Protein AF-A0A645HCH0-F1 (afdb_monomer_lite)

Organism: NCBI:txid1076179

Foldseek 3Di:
DAFPDDDPPDTDDDPDDPCPPPDDDDDDDDPDDDDDDPVCVVVVHDADDPGPDD

Radius of gyration: 20.7 Å; chains: 1; bounding box: 45×22×49 Å

Structure (mmCIF, N/CA/C/O backbone):
data_AF-A0A645HCH0-F1
#
_entry.id   AF-A0A645HCH0-F1
#
loop_
_atom_site.group_PDB
_atom_site.id
_atom_site.type_symbol
_atom_site.label_atom_id
_atom_site.label_alt_id
_atom_site.label_comp_id
_atom_site.label_asym_id
_atom_site.label_entity_id
_atom_site.label_seq_id
_atom_site.pdbx_PDB_ins_code
_atom_site.Cartn_x
_atom_site.Cartn_y
_atom_site.Cartn_z
_atom_site.occupancy
_atom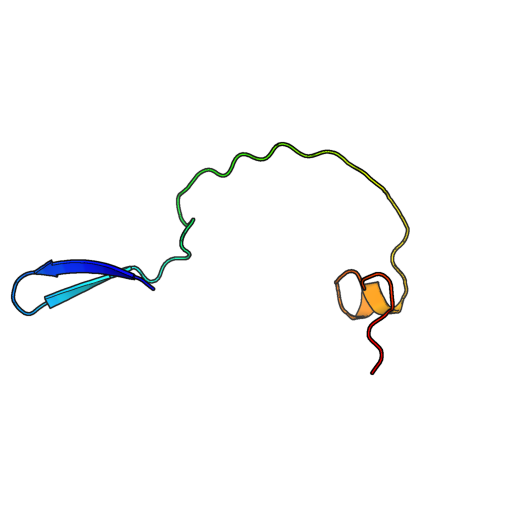_site.B_iso_or_equiv
_atom_site.auth_seq_id
_atom_site.auth_comp_id
_atom_site.auth_asym_id
_atom_site.auth_atom_id
_atom_site.pdbx_PDB_model_num
ATOM 1 N N . MET A 1 1 ? -2.532 -0.876 15.262 1.00 80.88 1 MET A N 1
ATOM 2 C CA . MET A 1 1 ? -3.478 -1.047 16.379 1.00 80.88 1 MET A CA 1
ATOM 3 C C . MET A 1 1 ? -3.858 0.320 16.919 1.00 80.88 1 MET A C 1
ATOM 5 O O . MET A 1 1 ? -2.966 1.082 17.273 1.00 80.88 1 MET A O 1
ATOM 9 N N . THR A 1 2 ? -5.148 0.629 16.964 1.00 91.75 2 THR A N 1
ATOM 10 C CA . THR A 1 2 ? -5.717 1.878 17.489 1.00 91.75 2 THR A CA 1
ATOM 11 C C . THR A 1 2 ? -6.895 1.567 18.418 1.00 91.75 2 THR A C 1
ATOM 13 O O . THR A 1 2 ? -7.487 0.492 18.344 1.00 91.75 2 THR A O 1
ATOM 16 N N . VAL A 1 3 ? -7.235 2.482 19.330 1.00 93.69 3 VAL A N 1
ATOM 17 C CA . VAL A 1 3 ? -8.470 2.374 20.127 1.00 93.69 3 VAL A CA 1
ATOM 18 C C . VAL A 1 3 ? -9.610 2.987 19.324 1.00 93.69 3 VAL A C 1
ATOM 20 O O . VAL A 1 3 ? -9.511 4.134 18.896 1.00 93.69 3 VAL A O 1
ATOM 23 N N . LYS A 1 4 ? -10.684 2.225 19.125 1.00 92.62 4 LYS A N 1
ATOM 24 C CA . LYS A 1 4 ? -11.867 2.658 18.378 1.00 92.62 4 LYS A CA 1
ATOM 25 C C . LYS A 1 4 ? -12.949 3.233 19.291 1.00 92.62 4 LYS A C 1
ATOM 27 O O . LYS A 1 4 ? -13.603 4.197 18.909 1.00 92.62 4 LYS A O 1
ATOM 32 N N . ALA A 1 5 ? -13.128 2.658 20.483 1.00 94.94 5 ALA A N 1
ATOM 33 C CA . ALA A 1 5 ? -14.096 3.120 21.479 1.00 94.94 5 ALA A CA 1
ATOM 34 C C . ALA A 1 5 ? -13.727 2.653 22.898 1.00 94.94 5 ALA A C 1
ATOM 36 O O . ALA A 1 5 ? -12.992 1.678 23.066 1.00 94.94 5 ALA A O 1
ATOM 37 N N . VAL A 1 6 ? -14.274 3.330 23.910 1.00 96.00 6 VAL A N 1
ATOM 38 C CA . VAL A 1 6 ? -14.266 2.895 25.316 1.00 96.00 6 VAL A CA 1
ATOM 39 C C . VAL A 1 6 ? -15.714 2.861 25.795 1.00 96.00 6 VAL A C 1
ATOM 41 O O . VAL A 1 6 ? -16.422 3.861 25.691 1.00 96.00 6 VAL A O 1
ATOM 44 N N . GLU A 1 7 ? -16.155 1.710 26.291 1.00 96.12 7 GLU A N 1
ATOM 45 C CA . GLU A 1 7 ? -17.538 1.426 26.670 1.00 96.12 7 GLU A CA 1
ATOM 46 C C . GLU A 1 7 ? -17.584 0.867 28.096 1.00 96.12 7 GLU A C 1
ATOM 48 O O . GLU A 1 7 ? -17.384 -0.328 28.327 1.00 96.12 7 GLU A O 1
ATOM 53 N N . GLY A 1 8 ? -17.839 1.749 29.068 1.00 94.69 8 GLY A N 1
ATOM 54 C CA . GLY A 1 8 ? -17.771 1.399 30.488 1.00 94.69 8 GLY A CA 1
ATOM 55 C C . GLY A 1 8 ? -16.371 0.903 30.852 1.00 94.69 8 GLY A C 1
ATOM 56 O O . GLY A 1 8 ? -15.395 1.626 30.664 1.00 94.69 8 GLY A O 1
ATOM 57 N N . ASP A 1 9 ? -16.288 -0.343 31.314 1.00 96.44 9 ASP A N 1
ATOM 58 C CA . ASP A 1 9 ? -15.026 -0.995 31.681 1.00 96.44 9 ASP A CA 1
ATOM 59 C C . ASP A 1 9 ? -14.330 -1.701 30.497 1.00 96.44 9 ASP A C 1
ATOM 61 O O . ASP A 1 9 ? -13.264 -2.294 30.668 1.00 96.44 9 ASP A O 1
ATOM 65 N N . ASN A 1 10 ? -14.909 -1.655 29.289 1.00 95.38 10 ASN A N 1
ATOM 66 C CA . ASN A 1 10 ? -14.377 -2.321 28.099 1.00 95.38 10 ASN A CA 1
ATOM 67 C C . ASN A 1 10 ? -13.745 -1.336 27.107 1.00 95.38 10 ASN A C 1
ATOM 69 O O . ASN A 1 10 ? -14.206 -0.209 26.933 1.00 95.38 10 ASN A O 1
ATOM 73 N N . VAL A 1 11 ? -12.717 -1.794 26.384 1.00 96.50 11 VAL A N 1
ATOM 74 C CA . VAL A 1 11 ? -12.059 -1.032 25.309 1.00 96.50 11 VAL A CA 1
ATOM 75 C C . VAL A 1 11 ? -12.165 -1.797 23.994 1.00 96.50 11 VAL A C 1
ATOM 77 O O . VAL A 1 11 ? -11.755 -2.953 23.902 1.00 96.50 11 VAL A O 1
ATOM 80 N N . VAL A 1 12 ? -12.674 -1.134 22.956 1.00 96.00 12 VAL A N 1
ATOM 81 C CA . VAL A 1 12 ? -12.737 -1.668 21.592 1.00 96.00 12 VAL A CA 1
ATOM 82 C C . VAL A 1 12 ? -11.462 -1.283 20.854 1.00 96.00 12 VAL A C 1
ATOM 84 O O . VAL A 1 12 ? -11.171 -0.101 20.653 1.00 96.00 12 VAL A O 1
ATOM 87 N N . VAL A 1 13 ? -10.708 -2.291 20.425 1.00 95.69 13 VAL A N 1
ATOM 88 C CA . VAL A 1 13 ? -9.423 -2.127 19.740 1.00 95.69 13 VAL A CA 1
ATOM 89 C C . VAL A 1 13 ? -9.563 -2.501 18.269 1.00 95.69 13 VAL A C 1
ATOM 91 O O . VAL A 1 13 ? -10.099 -3.555 17.937 1.00 95.69 13 VAL A O 1
ATOM 94 N N . ASP A 1 14 ? -9.034 -1.653 17.390 1.00 95.25 14 ASP A N 1
ATOM 95 C CA . ASP A 1 14 ? -8.870 -1.944 15.972 1.00 95.25 14 ASP A CA 1
ATOM 96 C C . ASP A 1 14 ? -7.421 -2.366 15.690 1.00 95.25 14 ASP A C 1
ATOM 98 O O . ASP A 1 14 ? -6.473 -1.594 15.857 1.00 95.25 14 ASP A O 1
ATOM 102 N N . ALA A 1 15 ? -7.236 -3.626 15.298 1.00 94.88 15 ALA A N 1
ATOM 103 C CA . ALA A 1 15 ? -5.932 -4.201 14.974 1.00 94.88 15 ALA A CA 1
ATOM 104 C C . ALA A 1 15 ? -5.633 -4.216 13.466 1.00 94.88 15 ALA A C 1
ATOM 106 O O . ALA A 1 15 ? -4.567 -4.690 13.071 1.00 94.88 15 ALA A O 1
ATOM 107 N N . ASN A 1 16 ? -6.534 -3.703 12.627 1.00 96.25 16 ASN A N 1
ATOM 108 C CA . ASN A 1 16 ? -6.320 -3.673 11.189 1.00 96.25 16 ASN A CA 1
ATOM 109 C C . ASN A 1 16 ? -5.186 -2.711 10.804 1.00 96.25 16 ASN A C 1
ATOM 111 O O . ASN A 1 16 ? -4.807 -1.799 11.551 1.00 96.25 16 ASN A O 1
ATOM 115 N N . PHE A 1 17 ? -4.637 -2.918 9.606 1.00 91.69 17 PHE A N 1
ATOM 116 C CA . PHE A 1 17 ? -3.759 -1.934 8.981 1.00 91.69 17 PHE A CA 1
ATOM 117 C C . PHE A 1 17 ? -4.514 -0.597 8.825 1.00 91.69 17 PHE A C 1
ATOM 119 O O . PHE A 1 17 ? -5.702 -0.633 8.508 1.00 91.69 17 PHE A O 1
ATOM 126 N N . PRO A 1 18 ? -3.876 0.578 8.999 1.00 89.75 18 PRO A N 1
ATOM 127 C CA . PRO A 1 18 ? -4.582 1.867 9.001 1.00 89.75 18 PRO A CA 1
ATOM 128 C C . PRO A 1 18 ? -5.430 2.165 7.755 1.00 89.75 18 PRO A C 1
ATOM 130 O O . PRO A 1 18 ? -6.398 2.914 7.843 1.00 89.75 18 PRO A O 1
ATOM 133 N N . LEU A 1 19 ? -5.076 1.580 6.606 1.00 93.06 19 LEU A N 1
ATOM 134 C CA . LEU A 1 19 ? -5.809 1.731 5.343 1.00 93.06 19 LEU A CA 1
ATOM 135 C C . LEU A 1 19 ? -6.670 0.506 4.984 1.00 93.06 19 LEU A C 1
ATOM 137 O O . LEU A 1 19 ? -7.130 0.385 3.853 1.00 93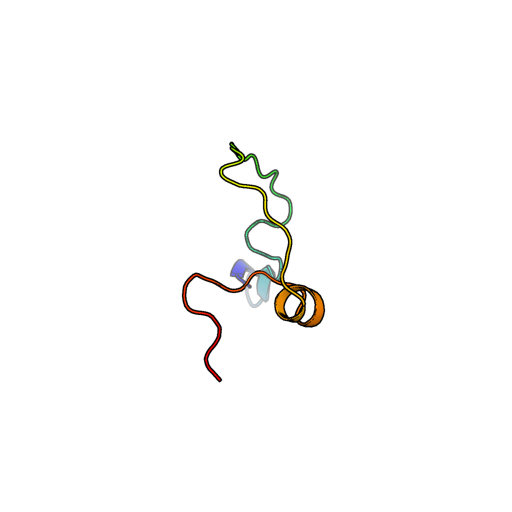.06 19 LEU A O 1
ATOM 141 N N . ALA A 1 20 ? -6.880 -0.431 5.912 1.00 94.56 20 ALA A N 1
ATOM 142 C CA . ALA A 1 20 ? -7.736 -1.586 5.666 1.00 94.56 20 ALA A CA 1
ATOM 143 C C . ALA A 1 20 ? -9.178 -1.145 5.368 1.00 94.56 20 ALA A C 1
ATOM 145 O O . ALA A 1 20 ? -9.758 -0.345 6.101 1.00 94.56 20 ALA A O 1
ATOM 146 N N . GLY A 1 21 ? -9.752 -1.681 4.289 1.00 93.62 21 GLY A N 1
ATOM 147 C CA . GLY A 1 21 ? -11.105 -1.342 3.843 1.00 93.62 21 GLY A CA 1
ATOM 148 C C . GLY A 1 21 ? -11.233 0.015 3.143 1.00 93.62 21 GLY A C 1
ATOM 149 O O . GLY A 1 21 ? -12.357 0.419 2.858 1.00 93.62 21 GLY A O 1
ATOM 150 N N . GLN A 1 22 ? -10.123 0.711 2.869 1.00 95.81 22 GLN A N 1
ATOM 151 C CA . GLN A 1 22 ? -10.128 1.927 2.056 1.00 95.81 22 GLN A CA 1
ATOM 152 C C . GLN A 1 22 ? -9.733 1.625 0.611 1.00 95.81 22 GLN A C 1
ATOM 154 O O . GLN A 1 22 ? -8.751 0.922 0.365 1.00 95.81 22 GLN A O 1
ATOM 159 N N . ASP A 1 23 ? -10.464 2.217 -0.332 1.00 97.00 23 ASP A N 1
ATOM 160 C CA . ASP A 1 23 ? -10.053 2.252 -1.732 1.00 97.00 23 ASP A CA 1
ATOM 161 C C . ASP A 1 23 ? -8.895 3.241 -1.882 1.00 97.00 23 ASP A C 1
ATOM 163 O O . ASP A 1 23 ? -9.011 4.420 -1.539 1.00 97.00 23 ASP A O 1
ATOM 167 N N . LEU A 1 24 ? -7.761 2.764 -2.396 1.00 96.12 24 LEU A N 1
ATOM 168 C CA . LEU A 1 24 ? -6.585 3.596 -2.625 1.00 96.12 24 LEU A CA 1
ATOM 169 C C . LEU A 1 24 ? -6.490 3.950 -4.107 1.00 96.12 24 LEU A C 1
ATOM 171 O O . LEU A 1 24 ? -6.389 3.070 -4.959 1.00 96.12 24 LEU A O 1
ATOM 175 N N . THR A 1 25 ? -6.512 5.246 -4.410 1.00 96.50 25 THR A N 1
ATOM 176 C CA . THR A 1 25 ? -6.326 5.771 -5.768 1.00 96.50 25 THR A CA 1
ATOM 177 C C . THR A 1 25 ? -4.956 6.424 -5.868 1.00 96.50 25 THR A C 1
ATOM 179 O O . THR A 1 25 ? -4.617 7.273 -5.045 1.00 96.50 25 THR A O 1
ATOM 182 N N . PHE A 1 26 ? -4.183 6.042 -6.882 1.00 96.69 26 PHE A N 1
ATOM 183 C CA . PHE A 1 26 ? -2.858 6.593 -7.149 1.00 96.69 26 PHE A CA 1
ATOM 184 C C . PHE A 1 26 ? -2.771 7.069 -8.595 1.00 96.69 26 PHE A C 1
ATOM 186 O O . PHE A 1 26 ? -3.255 6.397 -9.506 1.00 96.69 26 PHE A O 1
ATOM 193 N N . GLU A 1 27 ? -2.110 8.202 -8.796 1.00 97.12 27 GLU A N 1
ATOM 194 C CA . GLU A 1 27 ? -1.607 8.619 -10.101 1.00 97.12 27 GLU A CA 1
ATOM 195 C C . GLU A 1 27 ? -0.174 8.098 -10.237 1.00 97.12 27 GLU A C 1
ATOM 197 O O . GLU A 1 27 ? 0.643 8.286 -9.334 1.00 97.12 27 GLU A O 1
ATOM 202 N N . VAL A 1 28 ? 0.113 7.377 -11.322 1.00 96.56 28 VAL A N 1
ATOM 203 C CA . VAL A 1 28 ? 1.391 6.679 -11.513 1.00 96.56 28 VAL A CA 1
ATOM 204 C C . VAL A 1 28 ? 1.959 7.000 -12.889 1.00 96.56 28 VAL A C 1
ATOM 206 O O . VAL A 1 28 ? 1.242 6.963 -13.888 1.00 96.56 28 VAL A O 1
ATOM 209 N N . GLU A 1 29 ? 3.269 7.236 -12.933 1.00 97.06 29 GLU A N 1
ATOM 210 C CA . GLU A 1 29 ? 4.069 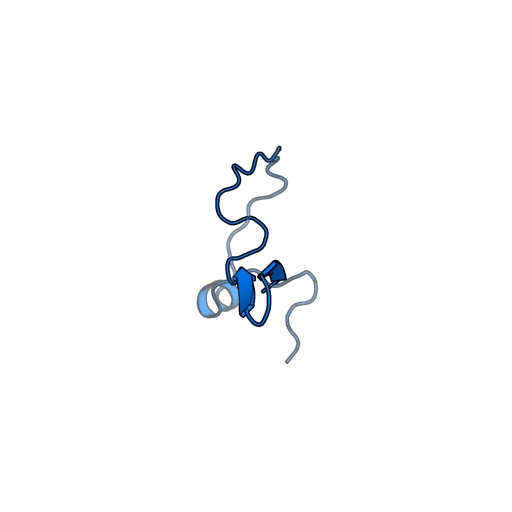7.385 -14.148 1.00 97.06 29 GLU A CA 1
ATOM 211 C C . GLU A 1 29 ? 5.234 6.381 -14.129 1.00 97.06 29 GLU A C 1
ATOM 213 O O . GLU A 1 29 ? 5.847 6.141 -13.086 1.00 97.06 29 GLU A O 1
ATOM 218 N N . ILE A 1 30 ? 5.551 5.783 -15.283 1.00 95.94 30 ILE A N 1
ATOM 219 C CA . ILE A 1 30 ? 6.723 4.909 -15.430 1.00 95.94 30 ILE A CA 1
ATOM 220 C C . ILE A 1 30 ? 7.937 5.774 -15.764 1.00 95.94 30 ILE A C 1
ATOM 222 O O . ILE A 1 30 ? 8.027 6.312 -16.863 1.00 95.94 30 ILE A O 1
ATOM 226 N N . VAL A 1 31 ? 8.888 5.854 -14.833 1.00 95.88 31 VAL A N 1
ATOM 227 C CA . VAL A 1 31 ? 10.099 6.677 -14.993 1.00 95.88 31 VAL A CA 1
ATOM 228 C C . VAL A 1 31 ? 11.235 5.914 -15.688 1.00 95.88 31 VAL A C 1
ATOM 230 O O . VAL A 1 31 ? 11.964 6.492 -16.489 1.00 95.88 31 VAL A O 1
ATOM 233 N N . GLU A 1 32 ? 11.394 4.614 -15.417 1.00 93.25 32 GLU A N 1
ATOM 234 C CA . GLU A 1 32 ? 12.476 3.794 -15.979 1.00 93.25 32 GLU A CA 1
ATOM 235 C C . GLU A 1 32 ? 12.118 2.299 -15.953 1.00 93.25 32 GLU A C 1
ATOM 237 O O . GLU A 1 32 ? 11.368 1.841 -15.088 1.00 93.25 32 GLU A O 1
ATOM 242 N N . ILE A 1 33 ? 12.683 1.525 -16.887 1.00 95.12 33 ILE A N 1
ATOM 243 C CA . ILE A 1 33 ? 12.646 0.059 -16.894 1.00 95.12 33 ILE A CA 1
ATOM 244 C C . ILE A 1 33 ? 14.066 -0.458 -17.132 1.00 95.12 33 ILE A C 1
ATOM 246 O O . ILE A 1 33 ? 14.710 -0.085 -18.112 1.00 95.12 33 ILE A O 1
ATOM 250 N N . ARG A 1 34 ? 14.534 -1.368 -16.274 1.00 94.88 34 ARG A N 1
ATOM 251 C CA . ARG A 1 34 ? 15.829 -2.044 -16.421 1.00 94.88 34 ARG A CA 1
ATOM 252 C C . ARG A 1 34 ? 15.744 -3.515 -16.033 1.00 94.88 34 ARG A C 1
ATOM 254 O O . ARG A 1 34 ? 14.824 -3.928 -15.331 1.00 94.88 34 ARG A O 1
ATOM 261 N N . ALA A 1 35 ? 16.736 -4.294 -16.451 1.00 94.75 35 ALA A N 1
ATOM 262 C CA . ALA A 1 35 ? 16.912 -5.647 -15.939 1.00 94.75 35 ALA A CA 1
ATOM 263 C C . ALA A 1 35 ? 17.354 -5.615 -14.462 1.00 94.75 35 ALA A C 1
ATOM 265 O O . ALA A 1 35 ? 18.157 -4.763 -14.065 1.00 94.75 35 ALA A O 1
ATOM 266 N N . ALA A 1 36 ? 16.830 -6.547 -13.664 1.00 94.06 36 ALA A N 1
ATOM 267 C CA . ALA A 1 36 ? 17.309 -6.797 -12.306 1.00 94.06 36 ALA A CA 1
ATOM 268 C C . ALA A 1 36 ? 18.689 -7.474 -12.342 1.00 94.06 36 ALA A C 1
ATOM 270 O O . ALA A 1 36 ? 18.976 -8.258 -13.253 1.00 94.06 36 ALA A O 1
ATOM 271 N N . SER A 1 37 ? 19.544 -7.181 -11.362 1.00 92.62 37 SER A N 1
ATOM 272 C CA . SER A 1 37 ? 20.803 -7.910 -11.173 1.00 92.62 37 SER A CA 1
ATOM 273 C C . SER A 1 37 ? 20.551 -9.314 -10.597 1.00 92.62 37 SER A C 1
ATOM 275 O O . SER A 1 37 ? 19.463 -9.609 -10.104 1.00 92.62 37 SER A O 1
ATOM 277 N N . ALA A 1 38 ? 21.561 -10.192 -10.628 1.00 94.12 38 ALA A N 1
ATOM 278 C CA . ALA A 1 38 ? 21.452 -11.520 -10.013 1.00 94.12 38 ALA A CA 1
ATOM 279 C C . ALA A 1 38 ? 21.177 -11.449 -8.496 1.00 94.12 38 ALA A C 1
ATOM 281 O O . ALA A 1 38 ? 20.375 -12.223 -7.986 1.00 94.12 38 ALA A O 1
ATOM 282 N N . GLU A 1 39 ? 21.789 -10.485 -7.803 1.00 91.62 39 GLU A N 1
ATOM 283 C CA . GLU A 1 39 ? 21.606 -10.254 -6.364 1.00 91.62 39 GLU A CA 1
ATOM 284 C C . GLU A 1 39 ? 20.186 -9.758 -6.038 1.00 91.62 39 GLU A C 1
ATOM 286 O O . GLU A 1 39 ? 19.546 -10.245 -5.111 1.00 91.62 39 GLU A O 1
ATOM 291 N N . GLU A 1 40 ? 19.646 -8.831 -6.837 1.00 94.44 40 GLU A N 1
ATOM 292 C CA . GLU A 1 40 ? 18.277 -8.328 -6.652 1.00 94.44 40 GLU A CA 1
ATOM 293 C C . GLU A 1 40 ? 17.229 -9.425 -6.874 1.00 94.44 40 GLU A C 1
ATOM 295 O O . GLU A 1 40 ? 16.201 -9.450 -6.195 1.00 94.44 40 GLU A O 1
ATOM 300 N N . LEU A 1 41 ? 17.494 -10.349 -7.804 1.00 94.75 41 LEU A N 1
ATOM 301 C CA . LEU A 1 41 ? 16.662 -11.533 -8.018 1.00 94.75 41 LEU A CA 1
ATOM 302 C C . LEU A 1 41 ? 16.742 -12.510 -6.838 1.00 94.75 41 LEU A C 1
ATOM 304 O O . LEU A 1 41 ? 15.716 -13.073 -6.463 1.00 94.75 41 LEU A O 1
ATOM 308 N N . GLU A 1 42 ? 17.926 -12.702 -6.250 1.00 94.50 42 GLU A N 1
ATOM 309 C CA . GLU A 1 42 ? 18.121 -13.562 -5.076 1.00 94.50 42 GLU A CA 1
ATOM 310 C C . GLU A 1 42 ? 17.422 -12.999 -3.829 1.00 94.50 42 GLU A C 1
ATOM 312 O O . GLU A 1 42 ? 16.762 -13.742 -3.103 1.00 94.50 42 GLU A O 1
ATOM 317 N N . HIS A 1 43 ? 17.506 -11.687 -3.599 1.00 94.94 43 HIS A N 1
ATOM 318 C CA . HIS A 1 43 ? 16.878 -11.040 -2.443 1.00 94.94 43 HIS A CA 1
ATOM 319 C C . HIS A 1 43 ? 15.385 -10.727 -2.641 1.00 94.94 43 HIS A C 1
ATOM 321 O O . HIS A 1 43 ? 14.653 -10.579 -1.662 1.00 94.94 43 HIS A O 1
ATOM 327 N N . GLY A 1 44 ? 14.913 -10.617 -3.887 1.00 94.44 44 GLY A N 1
ATOM 328 C CA . GLY A 1 44 ? 13.509 -10.347 -4.217 1.00 94.44 44 GLY A CA 1
ATOM 329 C C . GLY A 1 44 ? 13.099 -8.870 -4.153 1.00 94.44 44 GLY A C 1
ATOM 330 O O . GLY A 1 44 ? 11.905 -8.568 -4.134 1.00 94.44 44 GLY A O 1
ATOM 331 N N . HIS A 1 45 ? 14.062 -7.946 -4.123 1.00 92.56 45 HIS A N 1
ATOM 332 C CA . HIS A 1 45 ? 13.815 -6.501 -4.110 1.00 92.56 45 HIS A CA 1
ATOM 333 C C . HIS A 1 45 ? 14.963 -5.702 -4.740 1.00 92.56 45 HIS A C 1
ATOM 335 O O . HIS A 1 45 ? 16.106 -6.159 -4.784 1.00 92.56 45 HIS A O 1
ATOM 341 N N . VAL A 1 46 ? 14.642 -4.492 -5.208 1.00 91.94 46 VAL A N 1
ATOM 342 C CA . VAL A 1 46 ? 15.602 -3.545 -5.791 1.00 91.94 46 VAL A CA 1
ATOM 343 C C . VAL A 1 46 ? 16.631 -3.084 -4.759 1.00 91.94 46 VAL A C 1
ATOM 345 O O . VAL A 1 46 ? 16.284 -2.795 -3.615 1.00 91.94 46 VAL A O 1
ATOM 348 N N . HIS A 1 47 ? 17.887 -2.950 -5.175 1.00 89.00 47 HIS A N 1
ATOM 349 C CA . HIS A 1 47 ? 18.933 -2.310 -4.385 1.00 89.00 47 HIS A CA 1
ATOM 350 C C . HIS A 1 47 ? 19.089 -0.852 -4.840 1.00 89.00 47 HIS A C 1
ATOM 352 O O . HIS A 1 47 ? 19.169 -0.556 -6.033 1.00 89.00 47 HIS A O 1
ATOM 358 N N . GLY A 1 48 ? 19.085 0.083 -3.886 1.00 77.06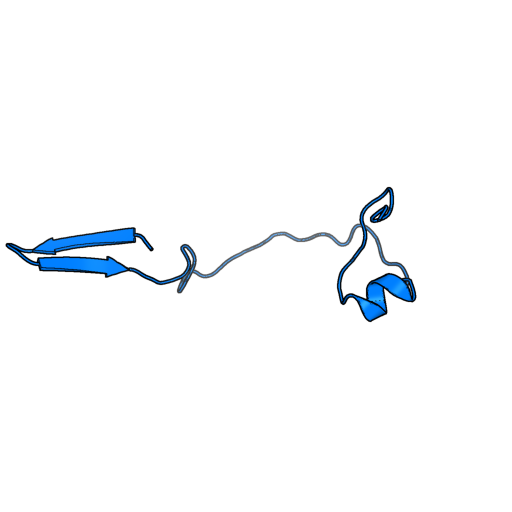 48 GLY A N 1
ATOM 359 C CA . GLY A 1 48 ? 19.200 1.515 -4.174 1.00 77.06 48 GLY A CA 1
ATOM 360 C C . GLY A 1 48 ? 20.554 1.911 -4.779 1.00 77.06 48 GLY A C 1
ATOM 361 O O . GLY A 1 48 ? 21.517 1.139 -4.769 1.00 77.06 48 GLY A O 1
ATOM 362 N N . ALA A 1 49 ? 20.649 3.149 -5.278 1.00 65.62 49 ALA A N 1
ATOM 363 C CA . ALA A 1 49 ? 21.906 3.711 -5.770 1.00 65.62 49 ALA A CA 1
ATOM 364 C C . ALA A 1 49 ? 22.960 3.723 -4.646 1.00 65.62 49 ALA A C 1
ATOM 366 O O . ALA A 1 49 ? 22.844 4.486 -3.689 1.00 65.62 49 ALA A O 1
ATOM 367 N N . GLY A 1 50 ? 23.964 2.851 -4.763 1.00 63.22 50 GLY A N 1
ATOM 368 C CA . GLY A 1 50 ? 25.012 2.651 -3.756 1.00 63.22 50 GLY A CA 1
ATOM 369 C C . GLY A 1 50 ? 25.209 1.198 -3.326 1.00 63.22 50 GLY A C 1
ATOM 370 O O . GLY A 1 50 ? 26.262 0.901 -2.776 1.00 63.22 50 GLY A O 1
ATOM 371 N N . GLY A 1 51 ? 24.262 0.298 -3.628 1.00 56.81 51 GLY A N 1
ATOM 372 C CA . GLY A 1 51 ? 24.337 -1.110 -3.232 1.00 56.81 51 GLY A CA 1
ATOM 373 C C . GLY A 1 51 ? 24.263 -1.297 -1.713 1.00 56.81 51 GLY A C 1
ATOM 374 O O . GLY A 1 51 ? 24.672 -0.440 -0.929 1.00 56.81 51 GLY A O 1
ATOM 375 N N . HIS A 1 52 ? 23.719 -2.422 -1.260 1.00 53.38 52 HIS A N 1
ATOM 376 C CA . HIS A 1 52 ? 23.872 -2.801 0.139 1.00 53.38 52 HIS A CA 1
ATOM 377 C C . HIS A 1 52 ? 25.326 -3.227 0.342 1.00 53.38 52 HIS A C 1
ATOM 379 O O . HIS A 1 52 ? 25.675 -4.381 0.119 1.00 53.38 52 HIS A O 1
ATOM 385 N N . HIS A 1 53 ? 26.186 -2.290 0.743 1.00 49.59 53 HIS A N 1
ATOM 386 C CA . HIS A 1 53 ? 27.442 -2.661 1.376 1.00 49.59 53 HIS A CA 1
ATOM 387 C C . HIS A 1 53 ? 27.101 -3.465 2.633 1.00 49.59 53 HIS A C 1
ATOM 389 O O . HIS A 1 53 ? 26.565 -2.922 3.601 1.00 49.59 53 HIS A O 1
ATOM 395 N N . HIS A 1 54 ? 27.362 -4.764 2.575 1.00 53.69 54 HIS A N 1
ATOM 396 C CA . HIS A 1 54 ? 27.669 -5.553 3.758 1.00 53.69 54 HIS A CA 1
ATOM 397 C C . HIS A 1 54 ? 29.113 -5.270 4.188 1.00 53.69 54 HIS A C 1
ATOM 399 O O . HIS A 1 54 ? 29.977 -5.087 3.296 1.00 53.69 54 HIS A O 1
#

Secondary structure (DSSP, 8-state):
-EEEEEETTEEEEE-S-TTTTPPP----------PPPHHHHHHTSPPPTT----

InterPro domains:
  IPR046357 Peptidyl-prolyl cis-trans isomerase domain superfamily [G3DSA:3.10.50.40] (1-54)

pLDDT: mean 89.83, std 12.23, range [49.59, 97.12]

Sequence (54 aa):
MTVKAVEGDNVVVDANFPLAGQDLTFEVEIVEIRAASAEELEHGHVHGAGGHHH

=== Feature glossary ===
Feature key, reading from the visual/contextual features back to the raw sequence:

Rendered structure images. Structure images are PyMOL renders from six orthogonal camera directions. Cartoon representation draws helices as coils and strands as arrows; sticks shows the backbone as bonds; surface shows the solvent-excluded envelope. Rainbow coloring maps sequence position to hue (blue→red, N→C); chain coloring assigns a distinct color per polypeptide.

Contact-map, Ramachandran, and PAE plots. Three diagnostic plots accompany the record. The Cα contact map visualizes the tertiary structure as a 2D adjacency matrix (8 Å cutoff, sequence-local contacts suppressed). The Ramachandran plot shows the distribution of backbone (φ, ψ) torsions, with points in the α and β basins reflecting secondary structure content. The PAE plot shows AlphaFold's inter-residue confidence as a color matrix.

InterPro / GO / CATH / organism. The annotation block draws on four external resources. InterPro: which protein families and domains the sequence belongs to. GO: standardized terms for what the protein does, what process it participates in, and where in the cell it acts. CATH: which structural fold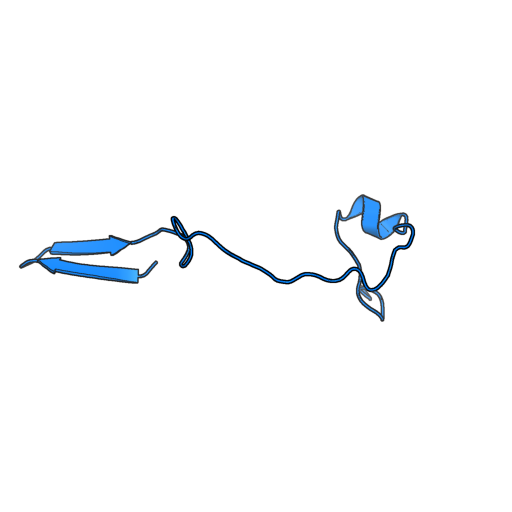 it has in the CATH hierarchy. Organism: the species of origin.

Nearest PDB structures. Structural nearest neighbors (via Foldseek easy-search vs the PDB). Reported per hit: target PDB id, E-value, and alignment TM-score. A TM-score above ~0.5 is the conventional threshold for 'same fold'.

Predicted aligned error. Predicted aligned error is AlphaFold's pairwise confidence. Unlike pLDDT (per-residue), PAE is per-residue-pair and captures whether two parts of the structure are correctly placed relative to each other. Units are ångströms of expected positional error.

Solvent-accessible surface area. SASA measures how much of the protein is reachable 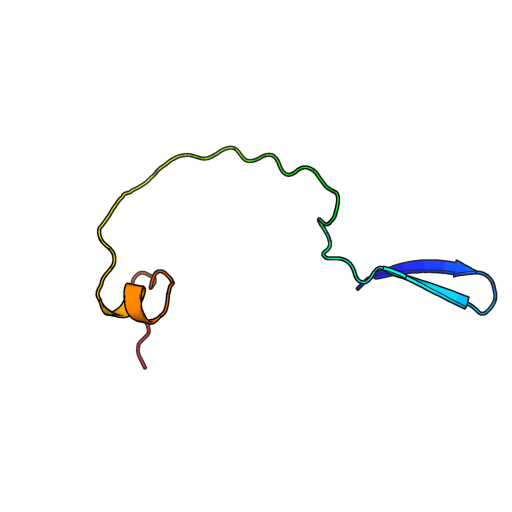by solvent. It is computed by rolling a water-sized probe over the atomic surface and summing the exposed area (Å²). Per-residue SASA distinguishes core (buried, low SASA) from surface (exposed, high SASA) residues; total SASA is a whole-molecule size measure.

B-factor. Crystallographic B-factors measure how much each atom's electron density is smeared out, in Å². They rise in mobile loops and surface residues and fall in the buried interior. In AlphaFold models this column is repurposed to hold pLDDT instead.

pLDDT. For AlphaFold models, the B-factor field carries pLDDT — the model's own estimate of local accuracy on a 0–100 scale. Regions with pLDDT<50 should be treated as essentially unmodeled; they often correspond to intrinsically disordered segments.

Backbone torsions (φ/ψ). φ (phi) and ψ (psi) are the two rotatable backbone dihedrals per residue: φ is the C(i-1)–N–Cα–C torsion, ψ is the N–Cα–C–N(i+1) torsion, both in degrees on (−180°, 180°]. α-helical residues cluster near (−60°, −45°); β-strand residues near (−120°, +130°). A Ramachandran plot is simply a scatter of (φ, ψ) for every residue.

Radius of gyration, Cα contacts, bounding box. Radius of gyration (Rg) is the root-mean-square distance of Cα atoms from their centroid — a single number for overall size and compactness. A globular domain of N residues has Rg ≈ 2.2·N^0.38 Å; an extended or disordered chain has a much larger Rg. The Cα contact count is the number of residue pairs whose Cα atoms are within 8 Å and are more than four positions apart in sequence — a standard proxy for tertiary packing density. The bounding box is the smallest axis-aligned box enclosing all Cα atoms.

Secondary structure (3-state, P-SEA). Three-state secondary structure (P-SEA) collapses the eight DSSP classes into helix (a), strand (b), and coil (c). P-SEA assigns these from Cα geometry alone — distances and angles — without requiring backbone oxygens, so it works on any Cα trace.

Secondary structure (8-state, DSSP). Secondary structure is the local, repeating backbone conformation. DSSP classifies it into eight states by reading the hydrogen-bond network: three helix types (H, G, I), two β types (E, B), two non-regular types (T, S), and unstructured coil (-).

Foldseek 3Di. The Foldseek 3Di string encodes local tertiary geometry as a 20-letter alphabet — one character per residue — derived from the relative positions of nearby Cα atoms. Unlike the amino-acid sequence, 3Di is a direct function of the 3D structure, so two proteins with the same fold have similar 3Di strings even at low sequence identity.

mmCIF coordinates. Structure coordinates are given as an mmCIF _atom_site loop: one row per atom with element, residue name, chain id, sequence number, and x/y/z position in Å. Only the four main-chain atoms per residue are included here; side chains are omitted to keep the record compact.

Sequence. This is the polypeptide sequence — one letter per residue, N-terminus first. Length ranges from a few dozen residues for small domains to over a thousand for large multi-domain proteins.